Protein AF-P86094-F1 (afdb_monomer_lite)

Radius of gyration: 11.13 Å; chains: 1; bounding box: 28×16×28 Å

InterPro domains:
  IPR003571 Snake three-finger toxin [cd00206] (1-57)
  IPR045860 Snake toxin-like superfamily [G3DSA:2.10.60.10] (1-58)
  IPR045860 Snake toxin-like superfamily [SSF57302] (3-57)
  IPR054131 Snake toxin cobra-type [PF21947] (5-57)

Sequence (58 aa):
LKCYGIFRKIMTCPQGQNICEKFAYSPMHNGWMYSWGCTSNCHKGPLDKCCSTDLCNY

Foldseek 3Di:
DWEQFVVRDIDDADPQQQKKKWDWDDPDPPDIDIGIDTHNDYDDDPPMDIGRDHHRHD

Secondary structure (DSSP, 8-state):
-EEE-GGG-EEEPPTT--EEEEEEEEEETTEEEEEEEEESS----TT-EEE-STTTT-

GO terms:
  GO:0090729 toxin activity (F, IDA)
  GO:0005576 extracellular region (C, IDA)
  GO:0030550 acetylcholine receptor inhibitor activity (F, IDA)
  GO:0044509 venom-mediated perturbation of signal transduction (P, IDA)

pLDDT: mean 92.88, std 5.06, range [76.5, 97.88]

Structure (mmCIF, N/CA/C/O backbone):
data_AF-P86094-F1
#
_entry.id   AF-P86094-F1
#
loop_
_atom_site.group_PDB
_atom_site.id
_atom_site.type_symbol
_atom_site.label_atom_id
_atom_site.label_alt_id
_atom_site.label_comp_id
_atom_site.label_asym_id
_atom_site.label_entity_id
_atom_site.label_seq_id
_atom_site.pdbx_PDB_ins_code
_atom_site.Cartn_x
_atom_site.Cartn_y
_atom_site.Cartn_z
_atom_site.occupancy
_atom_site.B_iso_or_equiv
_atom_site.auth_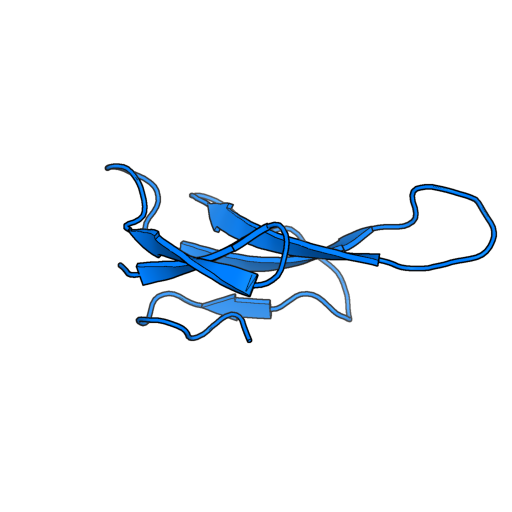seq_id
_atom_site.auth_comp_id
_atom_site.auth_asym_id
_atom_site.auth_atom_id
_atom_site.pdbx_PDB_model_num
ATOM 1 N N . LEU A 1 1 ? -7.648 3.217 10.153 1.00 94.88 1 LEU A N 1
ATOM 2 C CA . LEU A 1 1 ? -6.660 2.704 9.190 1.00 94.88 1 LEU A CA 1
ATOM 3 C C . LEU A 1 1 ? -5.314 3.359 9.465 1.00 94.88 1 LEU A C 1
ATOM 5 O O . LEU A 1 1 ? -5.260 4.580 9.605 1.00 94.88 1 LEU A O 1
ATOM 9 N N . LYS A 1 2 ? -4.254 2.565 9.587 1.00 96.81 2 LYS A 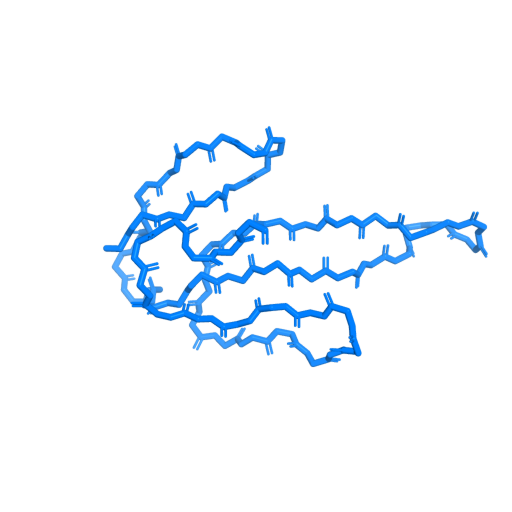N 1
ATOM 10 C CA . LYS A 1 2 ? -2.862 3.023 9.645 1.00 96.81 2 LYS A CA 1
ATOM 11 C C . LYS A 1 2 ? -2.150 2.611 8.367 1.00 96.81 2 LYS A C 1
ATOM 13 O O . LYS A 1 2 ? -2.269 1.464 7.960 1.00 96.81 2 LYS A O 1
ATOM 18 N N . CYS A 1 3 ? -1.372 3.507 7.777 1.00 97.75 3 CYS A N 1
ATOM 19 C CA . CYS A 1 3 ? -0.604 3.230 6.565 1.00 97.75 3 CYS A CA 1
ATOM 20 C C . CYS A 1 3 ? 0.846 3.679 6.739 1.00 97.75 3 CYS A C 1
ATOM 22 O O . CYS A 1 3 ? 1.160 4.505 7.602 1.00 97.75 3 CYS A O 1
ATOM 24 N N . TYR A 1 4 ? 1.729 3.169 5.886 1.00 97.88 4 TYR A N 1
ATOM 25 C CA . TYR A 1 4 ? 3.004 3.828 5.643 1.00 97.88 4 TYR A CA 1
ATOM 26 C C . TYR A 1 4 ? 2.751 5.139 4.890 1.00 97.88 4 TYR A C 1
ATOM 28 O O . TYR A 1 4 ? 1.939 5.180 3.970 1.00 97.88 4 TYR A O 1
ATOM 36 N N . GLY A 1 5 ? 3.420 6.204 5.313 1.00 95.31 5 GLY A N 1
ATOM 37 C CA . GLY A 1 5 ? 3.465 7.504 4.656 1.00 95.31 5 GLY A CA 1
ATOM 38 C C . GLY A 1 5 ? 4.849 7.787 4.074 1.00 95.31 5 GLY A C 1
ATOM 39 O O . GLY A 1 5 ? 5.669 6.881 3.889 1.00 95.31 5 GLY A O 1
ATOM 40 N N . ILE A 1 6 ? 5.143 9.066 3.841 1.00 87.88 6 ILE A N 1
ATOM 41 C CA . ILE A 1 6 ? 6.442 9.525 3.327 1.00 87.88 6 ILE A CA 1
ATOM 42 C C . ILE A 1 6 ? 7.590 8.967 4.192 1.00 87.88 6 ILE A C 1
ATOM 44 O O . ILE A 1 6 ? 7.512 8.936 5.424 1.00 87.88 6 ILE A O 1
ATOM 48 N N . PHE A 1 7 ? 8.651 8.486 3.533 1.00 87.19 7 PHE A N 1
ATOM 49 C CA . PHE A 1 7 ? 9.793 7.799 4.158 1.00 87.19 7 PHE A CA 1
ATOM 50 C C . PHE A 1 7 ? 9.409 6.574 5.008 1.00 87.19 7 PHE A C 1
ATOM 52 O O . PHE A 1 7 ? 10.122 6.224 5.946 1.00 87.19 7 PHE A O 1
ATOM 59 N N . ARG A 1 8 ? 8.280 5.918 4.697 1.00 91.00 8 ARG A N 1
ATOM 60 C CA . ARG A 1 8 ? 7.742 4.759 5.431 1.00 91.00 8 ARG A CA 1
ATOM 61 C C . ARG A 1 8 ? 7.475 5.040 6.915 1.00 91.00 8 ARG A C 1
ATOM 63 O O . ARG A 1 8 ? 7.512 4.126 7.738 1.00 91.00 8 ARG A O 1
ATOM 70 N N . LYS A 1 9 ? 7.175 6.287 7.284 1.00 95.50 9 LYS A N 1
ATOM 71 C CA . LYS A 1 9 ? 6.672 6.584 8.632 1.00 95.50 9 LYS A CA 1
ATOM 72 C C . LYS A 1 9 ? 5.241 6.080 8.767 1.00 95.50 9 LYS A C 1
ATOM 74 O O . LYS A 1 9 ? 4.438 6.271 7.862 1.00 95.50 9 LYS A O 1
ATOM 79 N N . ILE A 1 10 ? 4.913 5.446 9.888 1.00 97.25 10 ILE A N 1
ATOM 80 C CA . ILE A 1 10 ? 3.540 5.008 10.156 1.00 97.25 10 ILE A CA 1
ATOM 81 C C . ILE A 1 10 ? 2.696 6.235 10.498 1.00 97.25 10 ILE A C 1
ATOM 83 O O . ILE A 1 10 ? 3.075 7.031 11.357 1.00 97.25 10 ILE A O 1
ATOM 87 N N . MET A 1 11 ? 1.544 6.365 9.848 1.00 96.25 11 MET A N 1
ATOM 88 C CA . MET A 1 11 ? 0.569 7.415 10.120 1.00 96.25 11 MET A CA 1
ATOM 89 C C . MET A 1 11 ? -0.843 6.840 10.206 1.00 96.25 11 MET A C 1
ATOM 91 O O . MET A 1 11 ? -1.176 5.859 9.541 1.00 96.25 11 MET A O 1
ATOM 95 N N . THR A 1 12 ? -1.679 7.464 11.030 1.00 97.19 12 THR A N 1
ATOM 96 C CA . THR A 1 12 ? -3.122 7.207 11.040 1.00 97.19 12 THR A CA 1
ATOM 97 C C . THR A 1 12 ? -3.764 8.012 9.917 1.00 97.19 12 THR A C 1
ATOM 99 O O . THR A 1 12 ? -3.501 9.210 9.802 1.00 97.19 12 THR A O 1
ATOM 102 N N . CYS A 1 13 ? -4.597 7.375 9.096 1.00 96.00 13 CYS A N 1
ATOM 103 C CA . CYS A 1 13 ? -5.280 8.074 8.014 1.00 96.00 13 CYS A CA 1
ATOM 104 C C . CYS A 1 13 ? -6.302 9.084 8.543 1.00 96.00 13 CYS A C 1
ATOM 106 O O . CYS A 1 13 ? -7.005 8.779 9.513 1.00 96.00 13 CYS A O 1
ATOM 108 N N . PRO A 1 14 ? -6.418 10.263 7.905 1.00 95.81 14 PRO A N 1
ATOM 109 C CA . PRO A 1 14 ? -7.482 11.204 8.218 1.00 95.81 14 PRO A CA 1
ATOM 110 C C . PRO A 1 14 ? -8.853 10.594 7.895 1.00 95.81 14 PRO A C 1
ATOM 112 O O . PRO A 1 14 ? -8.975 9.682 7.072 1.00 95.81 14 PRO A O 1
ATOM 115 N N . GLN A 1 15 ? -9.903 11.111 8.538 1.00 93.38 15 GLN A N 1
ATOM 116 C CA . GLN A 1 15 ? -11.272 10.684 8.247 1.00 93.38 15 GLN A CA 1
ATOM 117 C C . GLN A 1 15 ? -11.591 10.859 6.754 1.00 93.38 15 GLN A C 1
ATOM 119 O O . GLN A 1 15 ? -11.285 11.889 6.159 1.00 93.38 15 GLN A O 1
ATOM 124 N N . GLY A 1 16 ? -12.196 9.832 6.153 1.00 91.88 16 GLY A N 1
ATOM 125 C CA . GLY A 1 16 ? -12.521 9.792 4.723 1.00 91.88 16 GLY A CA 1
ATOM 126 C C . GLY A 1 16 ? -11.455 9.137 3.835 1.00 91.88 16 GLY A C 1
ATOM 127 O O . GLY A 1 16 ? -11.767 8.775 2.703 1.00 91.88 16 GLY A O 1
ATOM 128 N N . GLN A 1 17 ? -10.234 8.911 4.332 1.00 95.88 17 GLN A N 1
ATOM 129 C CA . GLN A 1 17 ? -9.204 8.147 3.619 1.00 95.88 17 GLN A CA 1
ATOM 130 C C . GLN A 1 17 ? -9.115 6.723 4.172 1.00 95.88 17 GLN A C 1
ATOM 132 O O . GLN A 1 17 ? -8.406 6.441 5.137 1.00 95.88 17 GLN A O 1
ATOM 137 N N . ASN A 1 18 ? -9.870 5.822 3.545 1.00 95.44 18 ASN A N 1
ATOM 138 C CA . ASN A 1 18 ? -10.055 4.442 4.005 1.00 95.44 18 ASN A CA 1
ATOM 139 C C . ASN A 1 18 ? -9.197 3.431 3.231 1.00 95.44 18 ASN A C 1
ATOM 141 O O . ASN A 1 18 ? -9.476 2.231 3.260 1.00 95.44 18 ASN A O 1
ATOM 145 N N . ILE A 1 19 ? -8.180 3.907 2.514 1.00 97.19 19 ILE A N 1
ATOM 146 C CA . ILE A 1 19 ? -7.311 3.087 1.679 1.00 97.19 19 ILE A CA 1
ATOM 147 C C . ILE A 1 19 ? -5.860 3.500 1.925 1.00 97.19 19 ILE A C 1
ATOM 149 O O . ILE A 1 19 ? -5.546 4.687 1.998 1.00 97.19 19 ILE A O 1
ATOM 153 N N . CYS A 1 20 ? -4.974 2.519 2.045 1.00 97.50 20 CYS A N 1
ATOM 154 C CA . CYS A 1 20 ? -3.540 2.716 1.956 1.00 97.50 20 CYS A CA 1
ATOM 155 C C . CYS A 1 20 ? -3.095 2.509 0.510 1.00 97.50 20 CYS A C 1
ATOM 157 O O . CYS A 1 20 ? -3.456 1.509 -0.119 1.00 97.50 20 CYS A O 1
ATOM 159 N N . GLU A 1 21 ? -2.243 3.397 0.013 1.00 97.31 21 GLU A N 1
ATOM 160 C CA . GLU A 1 21 ? -1.612 3.228 -1.289 1.00 97.31 21 GLU A CA 1
ATOM 161 C C . GLU A 1 21 ? -0.088 3.285 -1.210 1.00 97.31 21 GLU A C 1
ATOM 163 O O . GLU A 1 21 ? 0.497 3.964 -0.360 1.00 97.31 21 GLU A O 1
ATOM 168 N N . LYS A 1 22 ? 0.547 2.546 -2.115 1.00 96.44 22 LYS A N 1
ATOM 169 C CA . LYS A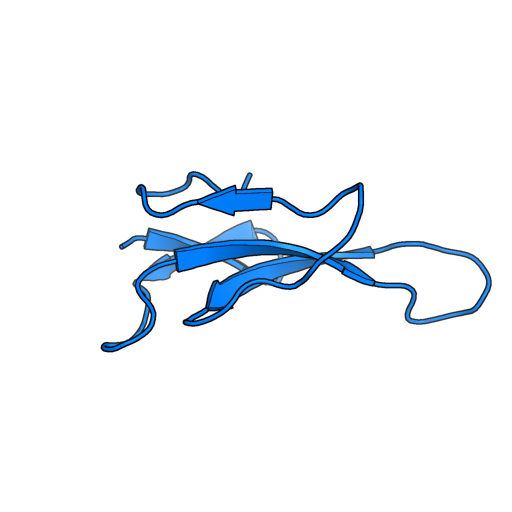 1 22 ? 1.917 2.760 -2.566 1.00 96.44 22 LYS A CA 1
ATOM 170 C C . LYS A 1 22 ? 1.850 2.941 -4.068 1.00 96.44 22 LYS A C 1
ATOM 172 O O . LYS A 1 22 ? 1.293 2.071 -4.727 1.00 96.44 22 LYS A O 1
ATOM 177 N N . PHE A 1 23 ? 2.427 4.002 -4.606 1.00 94.88 23 PHE A N 1
ATOM 178 C CA . PHE A 1 23 ? 2.438 4.215 -6.050 1.00 94.88 23 PHE A CA 1
ATOM 179 C C . PHE A 1 23 ? 3.815 4.618 -6.553 1.00 94.88 23 PHE A C 1
ATOM 181 O O . PHE A 1 23 ? 4.580 5.274 -5.838 1.00 94.88 23 PHE A O 1
ATOM 188 N N . ALA A 1 24 ? 4.138 4.193 -7.771 1.00 92.44 24 ALA A N 1
ATOM 189 C CA . ALA A 1 24 ? 5.367 4.576 -8.446 1.00 92.44 24 ALA A CA 1
ATOM 190 C C . ALA A 1 24 ? 5.167 5.886 -9.220 1.00 92.44 24 ALA A C 1
ATOM 192 O O . ALA A 1 24 ? 4.196 6.053 -9.953 1.00 92.44 24 ALA A O 1
ATOM 193 N N . TYR A 1 25 ? 6.110 6.813 -9.096 1.00 90.31 25 TYR A N 1
ATOM 194 C CA . TYR A 1 25 ? 6.142 8.054 -9.864 1.00 90.31 25 TYR A CA 1
ATOM 195 C C . TYR A 1 25 ? 7.570 8.345 -10.329 1.00 90.31 25 TYR A C 1
ATOM 197 O O . TYR A 1 25 ? 8.534 7.959 -9.672 1.00 90.31 25 TYR A O 1
ATOM 205 N N . SER A 1 26 ? 7.723 9.014 -11.471 1.00 89.44 26 SER A N 1
ATOM 206 C CA . SER A 1 26 ? 9.032 9.358 -12.044 1.00 89.44 26 SER A CA 1
ATOM 207 C C . SER A 1 26 ? 9.239 10.872 -11.945 1.00 89.44 26 SER A C 1
ATOM 209 O O . SER A 1 26 ? 8.775 11.596 -12.824 1.00 89.44 26 SER A O 1
ATOM 211 N N . PRO A 1 27 ? 9.885 11.399 -10.885 1.00 81.94 27 PRO A N 1
ATOM 212 C CA . PRO A 1 27 ? 10.086 12.846 -10.743 1.00 81.94 27 PRO A CA 1
ATOM 213 C C . PRO A 1 27 ? 11.087 13.417 -11.757 1.00 81.94 27 PRO A C 1
ATOM 215 O O . PRO A 1 27 ? 11.060 14.607 -12.050 1.00 81.94 27 PRO A O 1
ATOM 218 N N . MET A 1 28 ? 11.964 12.574 -12.304 1.00 81.81 28 MET A N 1
ATOM 219 C CA . MET A 1 28 ? 12.865 12.894 -13.409 1.00 81.81 28 MET A CA 1
ATOM 220 C C . MET A 1 28 ? 12.843 11.747 -14.419 1.00 81.81 28 MET A C 1
ATOM 222 O O . MET A 1 28 ? 12.551 10.611 -14.048 1.00 81.81 28 MET A O 1
ATOM 226 N N . HIS A 1 29 ? 13.186 12.026 -15.680 1.00 76.50 29 HIS A N 1
ATOM 227 C CA . HIS A 1 29 ? 13.155 11.060 -16.791 1.00 76.50 29 HIS A CA 1
ATOM 228 C C . HIS A 1 29 ? 13.983 9.773 -16.586 1.00 76.50 29 HIS A C 1
ATOM 230 O O . HIS A 1 29 ? 13.851 8.857 -17.389 1.00 76.50 29 HIS A O 1
ATOM 236 N N . ASN A 1 30 ? 14.807 9.676 -15.535 1.00 77.44 30 ASN A N 1
ATOM 237 C CA . ASN A 1 30 ? 15.753 8.575 -15.327 1.00 77.44 30 ASN A CA 1
ATOM 238 C C . ASN A 1 30 ? 15.569 7.782 -14.019 1.00 77.44 30 ASN A C 1
ATOM 240 O O . ASN A 1 30 ? 16.503 7.119 -13.571 1.00 77.44 30 ASN A O 1
ATOM 244 N N . GLY A 1 31 ? 14.390 7.801 -13.393 1.00 82.88 31 GLY A N 1
ATOM 245 C CA . GLY A 1 31 ? 14.170 6.928 -12.240 1.00 82.88 31 GLY A CA 1
ATOM 246 C C . GLY A 1 31 ? 12.757 6.935 -11.687 1.00 82.88 31 GLY A C 1
ATOM 247 O O . GLY A 1 31 ? 12.079 7.957 -11.690 1.00 82.88 31 GLY A O 1
ATOM 248 N N . TRP A 1 32 ? 12.357 5.785 -11.151 1.00 86.69 32 TRP A N 1
ATOM 249 C CA . TRP A 1 32 ? 11.099 5.614 -10.438 1.00 86.69 32 TRP A CA 1
ATOM 250 C C . TRP A 1 32 ? 11.333 5.754 -8.937 1.00 86.69 32 TRP A C 1
ATOM 252 O O . TRP A 1 32 ? 12.274 5.189 -8.379 1.00 86.69 32 TRP A O 1
ATOM 262 N N . MET A 1 33 ? 10.448 6.486 -8.278 1.00 90.06 33 MET A N 1
ATOM 263 C CA . MET A 1 33 ? 10.340 6.566 -6.830 1.00 90.06 33 MET A CA 1
ATOM 264 C C . MET A 1 33 ? 8.995 5.999 -6.399 1.00 90.06 33 MET A C 1
ATOM 266 O O . MET A 1 33 ? 8.026 6.038 -7.152 1.00 90.06 33 MET A O 1
ATOM 270 N N . TYR A 1 34 ? 8.935 5.489 -5.174 1.00 92.19 34 TYR A N 1
ATOM 271 C CA . TYR A 1 34 ? 7.676 5.098 -4.556 1.00 92.19 34 TYR A CA 1
ATOM 272 C C . TYR A 1 34 ? 7.234 6.174 -3.578 1.00 92.19 34 TYR A C 1
ATOM 274 O O . TYR A 1 34 ? 8.035 6.677 -2.787 1.00 92.19 34 TYR A O 1
ATOM 282 N N . SER A 1 35 ? 5.950 6.496 -3.622 1.00 93.25 35 SER A N 1
ATOM 283 C CA . SER A 1 35 ? 5.267 7.248 -2.582 1.00 93.25 35 SER A CA 1
ATOM 284 C C . SER A 1 35 ? 4.339 6.310 -1.821 1.00 93.25 35 SER A C 1
ATOM 286 O O . SER A 1 35 ? 3.830 5.346 -2.391 1.00 93.25 35 SER A O 1
ATOM 288 N N . TRP A 1 36 ? 4.122 6.595 -0.541 1.00 96.06 36 TRP A N 1
ATOM 289 C CA . TRP A 1 36 ? 3.193 5.873 0.320 1.00 96.06 36 TRP A CA 1
ATOM 290 C C . TRP A 1 36 ? 2.271 6.869 1.004 1.00 96.06 36 TRP A C 1
ATOM 292 O O . TRP A 1 36 ? 2.716 7.947 1.412 1.00 96.06 36 TRP A O 1
ATOM 302 N N . GLY A 1 37 ? 1.015 6.491 1.199 1.00 96.44 37 GLY A N 1
ATOM 303 C CA . GLY A 1 37 ? 0.097 7.316 1.960 1.00 96.44 37 GLY A CA 1
ATOM 304 C C . GLY A 1 37 ? -1.275 6.702 2.149 1.00 96.44 37 GLY A C 1
ATOM 305 O O . GLY A 1 37 ? -1.540 5.551 1.799 1.00 96.44 37 GLY A O 1
ATOM 306 N N . CYS A 1 38 ? -2.137 7.523 2.730 1.00 97.06 38 CYS A N 1
ATOM 307 C CA . CYS A 1 38 ? -3.565 7.296 2.804 1.00 97.06 38 CYS A CA 1
ATOM 308 C C . CYS A 1 38 ? -4.238 7.980 1.612 1.00 97.06 38 CYS A C 1
ATOM 310 O O . CYS A 1 38 ? -3.855 9.084 1.226 1.00 97.06 38 CYS A O 1
ATOM 312 N N . THR A 1 39 ? -5.255 7.342 1.047 1.00 96.19 39 THR A N 1
ATOM 313 C CA . THR A 1 39 ? -6.041 7.898 -0.052 1.00 96.19 39 THR A CA 1
ATOM 314 C C . THR A 1 39 ? -7.507 7.476 0.056 1.00 96.19 39 THR A C 1
ATOM 316 O O . THR A 1 39 ? -7.868 6.562 0.801 1.00 96.19 39 THR A O 1
ATOM 319 N N . SER A 1 40 ? -8.376 8.174 -0.667 1.00 95.88 40 SER A N 1
ATOM 320 C CA . SER A 1 40 ? -9.750 7.744 -0.949 1.00 95.88 40 SER A CA 1
ATOM 321 C C . SER A 1 40 ? -9.871 7.061 -2.315 1.00 95.88 40 SER A C 1
ATOM 323 O O . SER A 1 40 ? -10.836 6.336 -2.547 1.00 95.88 40 SER A O 1
ATOM 325 N N . ASN A 1 41 ? -8.898 7.262 -3.208 1.00 95.12 41 ASN A N 1
ATOM 326 C CA . ASN A 1 41 ? -8.852 6.659 -4.533 1.00 95.12 41 ASN A CA 1
ATOM 327 C C . ASN A 1 41 ? -7.402 6.376 -4.934 1.00 95.12 41 ASN A C 1
ATOM 329 O O . ASN A 1 41 ? -6.546 7.251 -4.824 1.00 95.12 41 ASN A O 1
ATOM 333 N N . CYS A 1 42 ? -7.129 5.162 -5.394 1.00 94.75 42 CYS A N 1
ATOM 334 C CA . CYS A 1 42 ? -5.766 4.745 -5.688 1.00 94.75 42 CYS A CA 1
ATOM 335 C C . CYS A 1 42 ? -5.286 5.203 -7.055 1.00 94.75 42 CYS A C 1
ATOM 337 O O . CYS A 1 42 ? -6.035 5.204 -8.040 1.00 94.75 42 CYS A O 1
ATOM 339 N N . HIS A 1 43 ? -3.989 5.482 -7.116 1.00 94.88 43 HIS A N 1
ATOM 340 C CA . HIS A 1 43 ? -3.274 5.535 -8.380 1.00 94.88 43 HIS A CA 1
ATOM 341 C C . HIS A 1 43 ? -3.342 4.180 -9.103 1.00 94.88 43 HIS A C 1
ATOM 343 O O . HIS A 1 43 ? -3.466 3.115 -8.488 1.00 94.88 43 HIS A O 1
ATOM 349 N N . LYS A 1 44 ? -3.340 4.245 -10.439 1.00 89.69 44 LYS A N 1
ATOM 350 C CA . LYS A 1 44 ? -3.382 3.075 -11.316 1.00 89.69 44 LYS A CA 1
ATOM 351 C C . LYS A 1 44 ? -2.051 2.953 -12.039 1.00 89.69 44 LYS A C 1
ATOM 353 O O . LYS A 1 44 ? -1.767 3.725 -12.953 1.00 89.69 44 LYS A O 1
ATOM 358 N N . GLY A 1 45 ? -1.300 1.925 -11.681 1.00 89.44 45 GLY A N 1
ATOM 359 C CA . GLY A 1 45 ? 0.004 1.640 -12.249 1.00 89.44 45 GLY A CA 1
ATOM 360 C C . GLY A 1 45 ? 0.403 0.191 -11.985 1.00 89.44 45 GLY A C 1
ATOM 361 O O . GLY A 1 45 ? -0.074 -0.421 -11.029 1.00 89.44 45 GLY A O 1
ATOM 362 N N . PRO A 1 46 ? 1.277 -0.390 -12.824 1.00 86.88 46 PRO A N 1
ATOM 363 C CA . PRO A 1 46 ? 1.669 -1.797 -12.716 1.00 86.88 46 PRO A CA 1
ATOM 364 C C . PRO A 1 46 ? 2.474 -2.115 -11.446 1.00 86.88 46 PRO A C 1
ATOM 366 O O . PRO A 1 46 ? 2.598 -3.279 -11.078 1.00 86.88 46 PRO A O 1
ATOM 369 N N . LEU A 1 47 ? 3.031 -1.095 -10.786 1.00 87.81 47 LEU A N 1
ATOM 370 C CA . LEU A 1 47 ? 3.821 -1.218 -9.556 1.00 87.81 47 LEU A CA 1
ATOM 371 C C . LEU A 1 47 ? 3.076 -0.682 -8.323 1.00 87.81 47 LEU A C 1
ATOM 373 O O . LEU A 1 47 ? 3.642 -0.652 -7.224 1.00 87.81 47 LEU A O 1
ATOM 377 N N . ASP A 1 48 ? 1.825 -0.255 -8.503 1.00 91.44 48 ASP A N 1
ATOM 378 C CA . ASP A 1 48 ? 1.035 0.368 -7.453 1.00 91.44 48 ASP A CA 1
ATOM 379 C C . ASP A 1 48 ? 0.364 -0.705 -6.589 1.00 91.44 48 ASP A C 1
ATOM 381 O O . ASP A 1 48 ? -0.051 -1.767 -7.056 1.00 91.44 48 ASP A O 1
ATOM 385 N N . LYS A 1 49 ? 0.250 -0.428 -5.294 1.00 94.69 49 LYS A N 1
ATOM 386 C CA . LYS A 1 49 ? -0.414 -1.281 -4.313 1.00 94.69 49 LYS A CA 1
ATOM 387 C C . LYS A 1 49 ? -1.528 -0.483 -3.669 1.00 94.69 49 LYS A C 1
ATOM 389 O O . LYS A 1 49 ? -1.280 0.585 -3.122 1.00 94.69 49 LYS A O 1
ATOM 394 N N . CYS A 1 50 ? -2.731 -1.030 -3.707 1.00 96.25 50 CYS A N 1
ATOM 395 C CA . CYS A 1 50 ? -3.934 -0.415 -3.171 1.00 96.25 50 CYS A CA 1
ATOM 396 C C . CYS A 1 50 ? -4.627 -1.423 -2.256 1.00 96.25 50 CYS A C 1
ATOM 398 O O . CYS A 1 50 ? -4.888 -2.551 -2.676 1.00 96.25 50 CYS A O 1
ATOM 400 N N . CYS A 1 51 ? -4.875 -1.059 -1.001 1.00 96.44 51 CYS A N 1
ATOM 401 C CA . CYS A 1 51 ? -5.419 -1.984 -0.008 1.00 96.44 51 CYS A CA 1
ATOM 402 C C . CYS A 1 51 ? -6.044 -1.234 1.178 1.00 96.44 51 CYS A C 1
ATOM 404 O O . CYS A 1 51 ? -5.714 -0.084 1.440 1.00 96.44 51 CYS A O 1
ATOM 406 N N . SER A 1 52 ? -6.959 -1.872 1.906 1.00 96.50 52 SER A N 1
ATOM 407 C CA . SER A 1 52 ? -7.791 -1.227 2.938 1.00 96.50 52 SER A CA 1
ATOM 408 C C . SER A 1 52 ? -7.576 -1.783 4.354 1.00 96.50 52 SER A C 1
ATOM 410 O O . SER A 1 52 ? -8.432 -1.623 5.223 1.00 96.50 52 SER A O 1
ATOM 412 N N . THR A 1 53 ? -6.440 -2.439 4.606 1.00 96.44 53 THR A N 1
ATOM 413 C CA . THR A 1 53 ? -6.068 -2.996 5.919 1.00 96.44 53 THR A CA 1
ATOM 414 C C . THR A 1 53 ? -4.850 -2.285 6.513 1.00 96.44 53 THR A C 1
ATOM 416 O O . THR A 1 53 ? -4.079 -1.645 5.799 1.00 96.44 53 THR A O 1
ATOM 419 N N . ASP A 1 54 ? -4.667 -2.352 7.834 1.00 96.56 54 ASP A N 1
ATOM 420 C CA . ASP A 1 54 ? -3.567 -1.641 8.496 1.00 96.56 54 ASP A CA 1
ATOM 421 C C . ASP A 1 54 ? -2.190 -2.096 7.967 1.00 96.56 54 ASP A C 1
ATOM 423 O O . ASP A 1 54 ? -1.898 -3.287 7.879 1.00 96.56 54 ASP A O 1
ATOM 427 N N . LEU A 1 55 ? -1.338 -1.121 7.628 1.00 96.25 55 LEU A N 1
ATOM 428 C CA . LEU A 1 55 ? 0.043 -1.264 7.139 1.00 96.25 55 LEU A CA 1
ATOM 429 C C . LEU A 1 55 ? 0.195 -2.088 5.852 1.00 96.25 55 LEU A C 1
ATOM 431 O O . LEU A 1 55 ? 1.288 -2.540 5.506 1.00 96.25 55 LEU A O 1
ATOM 435 N N . CYS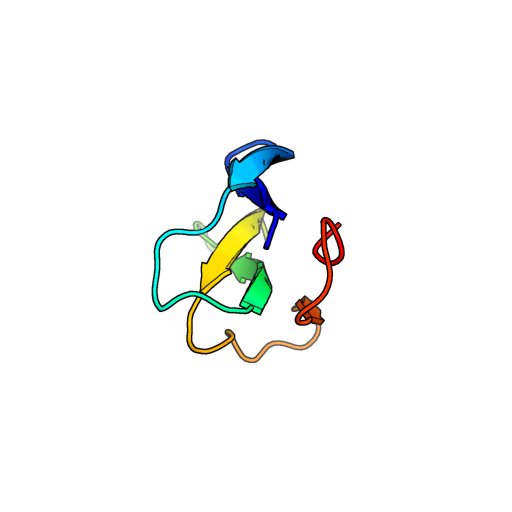 A 1 56 ? -0.885 -2.255 5.097 1.00 96.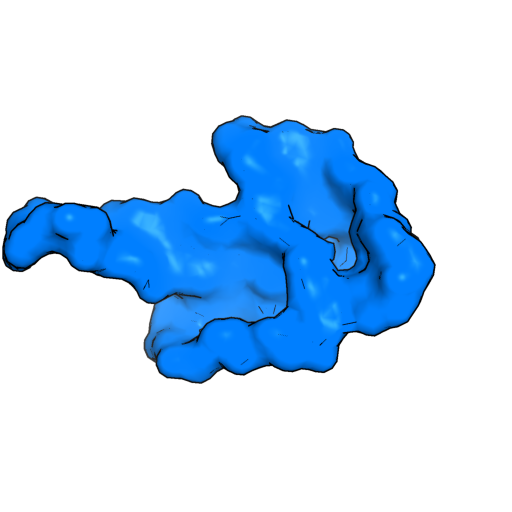19 56 CYS A N 1
ATOM 436 C CA . CYS A 1 56 ? -0.899 -3.117 3.925 1.00 96.19 56 CYS A CA 1
ATOM 437 C C . CYS A 1 56 ? -0.098 -2.558 2.734 1.00 96.19 56 CYS A C 1
ATOM 439 O O . CYS A 1 56 ? 0.283 -3.321 1.843 1.00 96.19 56 CYS A O 1
ATOM 441 N N . ASN A 1 57 ? 0.201 -1.253 2.709 1.00 95.56 57 ASN A N 1
ATOM 442 C CA . ASN A 1 57 ? 0.874 -0.583 1.593 1.00 95.56 57 ASN A CA 1
ATOM 443 C C . ASN A 1 57 ? 2.406 -0.697 1.593 1.00 95.56 57 ASN A C 1
ATOM 445 O O . ASN A 1 57 ? 3.054 0.076 0.900 1.00 95.56 57 ASN A O 1
ATOM 449 N N . TYR A 1 58 ? 3.009 -1.644 2.317 1.00 89.06 58 TYR A N 1
ATOM 450 C CA . TYR A 1 58 ? 4.457 -1.886 2.216 1.00 89.06 58 TYR A CA 1
ATOM 451 C C . TYR A 1 58 ? 4.898 -2.196 0.772 1.00 89.06 58 TYR A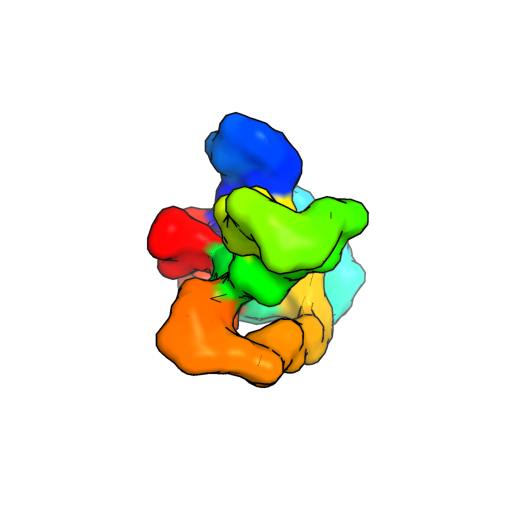 C 1
ATOM 453 O O . TYR A 1 58 ? 4.253 -3.038 0.090 1.00 89.06 58 TYR A O 1
#

Organism: Micrurus surinamensis (NCBI:txid129470)